Protein AF-A0A0H2KSA1-F1 (afdb_monomer)

Solvent-accessible surface area (backbone atoms only — not comparable to full-atom values): 4493 Å² total; per-residue (Å²): 136,83,88,77,78,98,61,63,90,80,40,91,48,57,44,77,45,67,54,71,72,66,52,60,70,56,78,73,91,65,54,73,66,57,55,55,73,69,33,31,49,28,39,50,38,92,87,77,63,32,37,36,35,19,86,78,40,90,92,44,84,55,51,80,46,69,80,88,131

pLDDT: mean 89.45, std 10.2, range [45.28, 98.44]

Mean predicted aligned error: 4.8 Å

Radius of gyration: 14.13 Å; Cα contacts (8 Å, |Δi|>4): 79; chains: 1; bounding box: 38×23×41 Å

Foldseek 3Di:
DDDDDPDDVVRPFKDWDADPVRVVVCPDDDDPVNSSVRTWIWGQDPPQRWIFTHPPDPVDGTDIDDDDD

Structure (mmCIF, N/CA/C/O backbone):
data_AF-A0A0H2KSA1-F1
#
_entry.id   AF-A0A0H2KSA1-F1
#
loop_
_atom_site.group_PDB
_atom_site.id
_atom_site.type_symbol
_atom_site.label_atom_id
_atom_site.label_alt_id
_atom_site.label_comp_id
_atom_site.label_asym_id
_atom_site.label_entity_id
_atom_site.label_seq_id
_atom_site.pdbx_PDB_ins_code
_atom_site.Cartn_x
_atom_site.Cartn_y
_atom_site.Cartn_z
_atom_site.occupancy
_atom_site.B_iso_or_equiv
_atom_site.auth_seq_id
_atom_site.auth_comp_id
_atom_site.auth_asym_id
_atom_site.auth_atom_id
_atom_site.pdbx_PDB_model_num
ATOM 1 N N . MET A 1 1 ? 19.545 2.834 22.025 1.00 45.28 1 MET A N 1
ATOM 2 C CA . MET A 1 1 ? 18.940 2.723 20.683 1.00 45.28 1 MET A CA 1
ATOM 3 C C . MET A 1 1 ? 18.219 1.390 20.623 1.00 45.28 1 MET A C 1
ATOM 5 O O . MET A 1 1 ? 18.874 0.359 20.658 1.00 45.28 1 MET A O 1
ATOM 9 N N . THR A 1 2 ? 16.890 1.402 20.674 1.00 62.25 2 THR A N 1
ATOM 10 C CA . THR A 1 2 ? 16.090 0.170 20.653 1.00 62.25 2 THR A CA 1
ATOM 11 C C . THR A 1 2 ? 15.6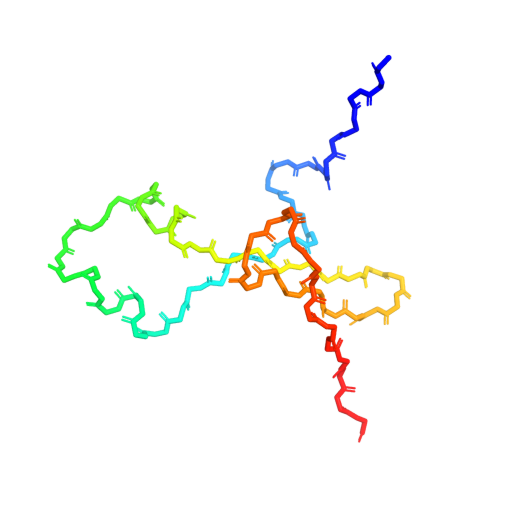84 -0.098 19.215 1.00 62.25 2 THR A C 1
ATOM 13 O O . THR A 1 2 ? 14.929 0.682 18.643 1.00 62.25 2 THR A O 1
ATOM 16 N N . ILE A 1 3 ? 16.198 -1.178 18.632 1.00 64.88 3 ILE A N 1
ATOM 17 C CA . ILE A 1 3 ? 15.725 -1.667 17.338 1.00 64.88 3 ILE A CA 1
ATOM 18 C C . ILE A 1 3 ? 14.326 -2.246 17.573 1.00 64.88 3 ILE A C 1
ATOM 20 O O . ILE A 1 3 ? 14.161 -3.146 18.396 1.00 64.88 3 ILE A O 1
ATOM 24 N N . ARG A 1 4 ? 13.315 -1.699 16.895 1.00 63.25 4 ARG A N 1
ATOM 25 C CA . ARG A 1 4 ? 11.960 -2.262 16.857 1.00 63.25 4 ARG A CA 1
ATOM 26 C C . ARG A 1 4 ? 11.746 -2.846 15.470 1.00 63.25 4 ARG A C 1
ATOM 28 O O . ARG A 1 4 ? 11.856 -2.119 14.488 1.00 63.25 4 ARG A O 1
ATOM 35 N N . SER A 1 5 ? 11.476 -4.144 15.397 1.00 67.50 5 SER A N 1
ATOM 36 C CA . SER A 1 5 ? 11.050 -4.775 14.152 1.00 67.50 5 SER A CA 1
ATOM 37 C C . SER A 1 5 ? 9.595 -4.406 13.857 1.00 67.50 5 SER A C 1
ATOM 39 O O . SER A 1 5 ? 8.775 -4.281 14.768 1.00 67.50 5 SER A O 1
ATOM 41 N N . SER A 1 6 ? 9.282 -4.224 12.576 1.00 69.69 6 SER A N 1
ATOM 42 C CA . SER A 1 6 ? 7.937 -3.920 12.070 1.00 69.69 6 SER A CA 1
ATOM 43 C C . SER A 1 6 ? 6.976 -5.117 12.121 1.00 69.69 6 SER A C 1
ATOM 45 O O . SER A 1 6 ? 5.785 -4.946 11.876 1.00 69.69 6 SER A O 1
ATOM 47 N N . GLY A 1 7 ? 7.467 -6.312 12.462 1.00 79.56 7 GLY A N 1
ATOM 48 C CA . GLY A 1 7 ? 6.685 -7.543 12.532 1.00 79.56 7 GLY A CA 1
ATOM 49 C C . GLY A 1 7 ? 7.528 -8.786 12.219 1.00 79.56 7 GLY A C 1
ATOM 50 O O . GLY A 1 7 ? 8.751 -8.679 12.085 1.00 79.56 7 GLY A O 1
ATOM 51 N N . PRO A 1 8 ? 6.899 -9.973 12.143 1.00 86.75 8 PRO A N 1
ATOM 52 C CA . PRO A 1 8 ? 7.518 -11.175 11.582 1.00 86.75 8 PRO A CA 1
ATOM 53 C C . PRO A 1 8 ? 7.737 -11.028 10.064 1.00 86.75 8 PRO A C 1
ATOM 55 O O . PRO A 1 8 ? 7.193 -10.119 9.447 1.00 86.75 8 PRO A O 1
ATOM 58 N N . ILE A 1 9 ? 8.525 -11.926 9.463 1.00 83.94 9 ILE A N 1
ATOM 59 C CA . ILE A 1 9 ? 8.702 -12.017 8.005 1.00 83.94 9 ILE A CA 1
ATOM 60 C C . ILE A 1 9 ? 8.070 -13.338 7.535 1.00 83.94 9 ILE A C 1
ATOM 62 O O . ILE A 1 9 ? 8.491 -14.391 8.023 1.00 83.94 9 ILE A O 1
ATOM 66 N N . PRO A 1 10 ? 7.090 -13.315 6.612 1.00 88.25 10 PRO A N 1
ATOM 67 C CA . PRO A 1 10 ? 6.452 -12.130 6.028 1.00 88.25 10 PRO A CA 1
ATOM 68 C C . PRO A 1 10 ? 5.600 -11.361 7.051 1.00 88.25 10 PRO A C 1
ATOM 70 O O . PRO A 1 10 ? 5.051 -11.950 7.986 1.00 88.25 10 PRO A O 1
ATOM 73 N N . ASN A 1 11 ? 5.488 -10.045 6.871 1.00 91.62 11 ASN A N 1
ATOM 74 C CA . ASN A 1 11 ? 4.752 -9.187 7.792 1.00 91.62 11 ASN A CA 1
ATOM 75 C C . ASN A 1 11 ? 3.242 -9.243 7.492 1.00 91.62 11 ASN A C 1
ATOM 77 O O . ASN A 1 11 ? 2.820 -8.819 6.420 1.00 91.62 11 ASN A O 1
ATOM 81 N N . PRO A 1 12 ? 2.394 -9.743 8.412 1.00 91.88 12 PRO A N 1
ATOM 82 C CA . PRO A 1 12 ? 0.987 -10.031 8.126 1.00 91.88 12 PRO A CA 1
ATOM 83 C C . PRO A 1 12 ? 0.121 -8.785 7.923 1.00 91.88 12 PRO A C 1
ATOM 85 O O . PRO A 1 12 ? -1.002 -8.900 7.436 1.00 91.88 12 PRO A O 1
ATOM 88 N N . ILE A 1 13 ? 0.605 -7.611 8.333 1.00 94.31 13 ILE A N 1
ATOM 89 C CA . ILE A 1 13 ? -0.114 -6.341 8.173 1.00 94.31 13 ILE A CA 1
ATOM 90 C C . ILE A 1 13 ? 0.389 -5.525 6.980 1.00 94.31 13 ILE A C 1
ATOM 92 O O . ILE A 1 13 ? -0.138 -4.441 6.740 1.00 94.31 13 ILE A O 1
ATOM 96 N N . GLU A 1 14 ? 1.401 -6.020 6.266 1.00 95.19 14 GLU A N 1
ATOM 97 C CA . GLU A 1 14 ? 2.066 -5.333 5.164 1.00 95.19 14 GLU A CA 1
ATOM 98 C C . GLU A 1 14 ? 1.654 -5.919 3.819 1.00 95.19 14 GLU A C 1
ATOM 100 O O . GLU A 1 14 ? 1.665 -7.134 3.616 1.00 95.19 14 GLU A O 1
ATOM 105 N N . TRP A 1 15 ? 1.345 -5.029 2.886 1.00 95.12 15 TRP A N 1
ATOM 106 C CA . TRP A 1 15 ? 1.139 -5.330 1.482 1.00 95.12 15 TRP A CA 1
ATOM 107 C C . TRP A 1 15 ? 2.158 -4.556 0.655 1.00 95.12 15 TRP A C 1
ATOM 109 O O . TRP A 1 15 ? 2.450 -3.393 0.933 1.00 95.12 15 TRP A O 1
ATOM 119 N N . LEU A 1 16 ? 2.671 -5.212 -0.377 1.00 95.06 16 LEU A N 1
ATOM 120 C CA . LEU A 1 16 ? 3.521 -4.603 -1.386 1.00 95.06 16 LEU A CA 1
ATOM 121 C C . LEU A 1 16 ? 2.652 -4.314 -2.605 1.00 95.06 16 LEU A C 1
ATOM 123 O O . LEU A 1 16 ? 2.019 -5.223 -3.145 1.00 95.06 16 LEU A O 1
ATOM 127 N N . LEU A 1 17 ? 2.578 -3.044 -2.983 1.00 95.69 17 LEU A N 1
ATOM 128 C CA . LEU A 1 17 ? 1.751 -2.558 -4.079 1.00 95.69 17 LEU A CA 1
ATOM 129 C C . LEU A 1 17 ? 2.644 -2.167 -5.249 1.00 95.69 17 LEU A C 1
ATOM 131 O O . LEU A 1 17 ? 3.571 -1.387 -5.076 1.00 95.69 17 LEU A O 1
ATOM 135 N N . VAL A 1 18 ? 2.332 -2.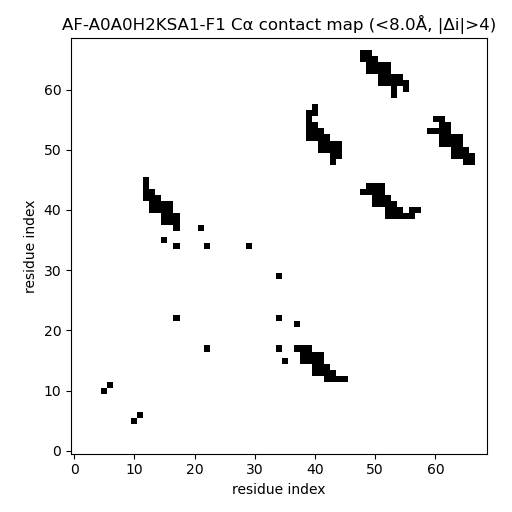644 -6.444 1.00 94.06 18 VAL A N 1
ATOM 136 C CA . VAL A 1 18 ? 2.960 -2.181 -7.685 1.00 94.06 18 VAL A CA 1
ATOM 137 C C . VAL A 1 18 ? 1.829 -1.680 -8.570 1.00 94.06 18 VAL A C 1
ATOM 139 O O . VAL A 1 18 ? 0.794 -2.344 -8.651 1.00 94.06 18 VAL A O 1
ATOM 142 N N . SER A 1 19 ? 1.970 -0.487 -9.152 1.00 92.00 19 SER A N 1
ATOM 143 C CA . SER A 1 19 ? 0.963 -0.004 -10.097 1.00 92.00 19 SER A CA 1
ATOM 144 C C . SER A 1 19 ? 1.040 -0.814 -11.3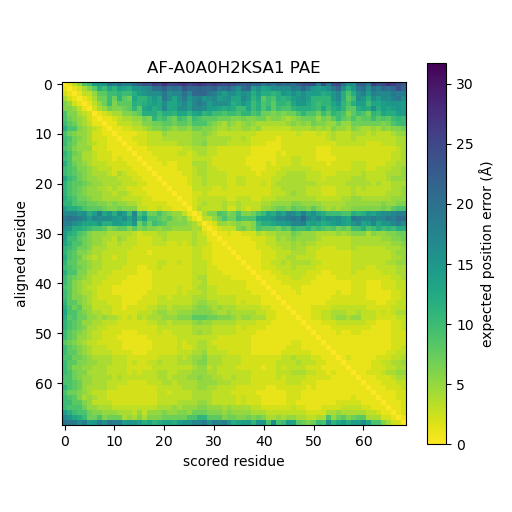88 1.00 92.00 19 SER A C 1
ATOM 146 O O . SER A 1 19 ? 2.116 -1.278 -11.752 1.00 92.00 19 SER A O 1
ATOM 148 N N . ASP A 1 20 ? -0.075 -0.968 -12.100 1.00 91.50 20 ASP A N 1
ATOM 149 C CA . ASP A 1 20 ? -0.074 -1.699 -13.374 1.00 91.50 20 ASP A CA 1
ATOM 150 C C . ASP A 1 20 ? 0.906 -1.069 -14.379 1.00 91.50 20 ASP A C 1
ATOM 152 O O . ASP A 1 20 ? 1.629 -1.784 -15.062 1.00 91.50 20 ASP A O 1
ATOM 156 N N . THR A 1 21 ? 1.009 0.266 -14.402 1.00 91.62 21 THR A N 1
ATOM 157 C CA . THR A 1 21 ? 1.974 0.983 -15.248 1.00 91.62 21 THR A CA 1
ATOM 158 C C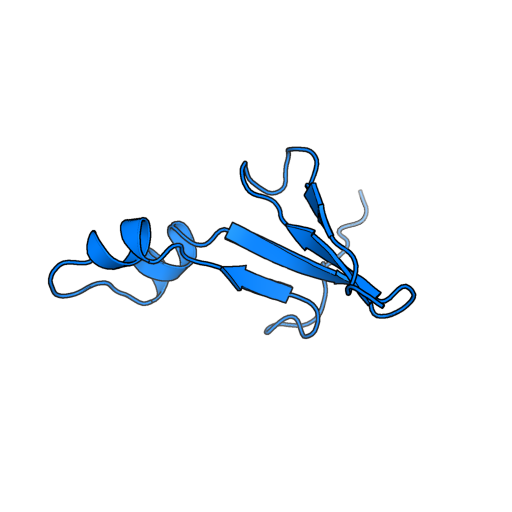 . THR A 1 21 ? 3.421 0.642 -14.891 1.00 91.62 21 THR A C 1
ATOM 160 O O . THR A 1 21 ? 4.204 0.369 -15.794 1.00 91.62 21 THR A O 1
ATOM 163 N N . ASP A 1 22 ? 3.781 0.631 -13.600 1.00 90.50 22 ASP A N 1
ATOM 164 C CA . ASP A 1 22 ? 5.143 0.271 -13.165 1.00 90.50 22 ASP A CA 1
ATOM 165 C C . ASP A 1 22 ? 5.412 -1.218 -13.405 1.00 90.50 22 ASP A C 1
ATOM 167 O O . ASP A 1 22 ? 6.522 -1.623 -13.744 1.00 90.50 22 ASP A O 1
ATOM 171 N N . PHE A 1 23 ? 4.383 -2.053 -13.243 1.00 89.69 23 PHE A N 1
ATOM 172 C CA . PHE A 1 23 ? 4.490 -3.481 -13.481 1.00 89.69 23 PHE A CA 1
ATOM 173 C C . PHE A 1 23 ? 4.724 -3.793 -14.966 1.00 89.69 23 PHE A C 1
ATOM 175 O O . PHE A 1 23 ? 5.525 -4.669 -15.292 1.00 89.69 23 PHE A O 1
ATOM 182 N N . ASP A 1 24 ? 4.083 -3.051 -15.869 1.00 89.88 24 ASP A N 1
ATOM 183 C CA . ASP A 1 24 ? 4.260 -3.185 -17.317 1.00 89.88 24 ASP A CA 1
ATOM 184 C C . ASP A 1 24 ? 5.682 -2.817 -17.784 1.00 89.88 24 ASP A C 1
ATOM 186 O O . ASP A 1 24 ? 6.139 -3.311 -18.823 1.00 89.88 24 ASP A O 1
ATOM 190 N N . GLU A 1 25 ? 6.429 -2.009 -17.016 1.00 89.31 25 GLU A N 1
ATOM 191 C CA . GLU A 1 25 ? 7.843 -1.726 -17.305 1.00 89.31 25 GLU A CA 1
ATOM 192 C C . GLU A 1 25 ? 8.720 -2.983 -17.202 1.00 89.31 25 GLU A C 1
ATOM 194 O O . GLU A 1 25 ? 9.751 -3.082 -17.882 1.00 89.31 25 GLU A O 1
ATOM 199 N N . PHE A 1 26 ? 8.280 -3.997 -16.446 1.00 89.56 26 PHE A N 1
ATOM 200 C CA . PHE A 1 26 ? 8.897 -5.323 -16.396 1.00 89.56 26 PHE A CA 1
ATOM 201 C C . PHE A 1 26 ? 8.595 -6.134 -17.670 1.00 89.56 26 PHE A C 1
ATOM 203 O O . PHE A 1 26 ? 8.065 -7.246 -17.646 1.00 89.56 26 PHE A O 1
ATOM 210 N N . SER A 1 27 ? 8.975 -5.593 -18.826 1.00 74.88 27 SER A N 1
ATOM 211 C CA . SER A 1 27 ? 8.825 -6.221 -20.138 1.00 74.88 27 SER A CA 1
ATOM 212 C C . SER A 1 27 ? 9.856 -7.344 -20.347 1.00 74.88 27 SER A C 1
ATOM 214 O O . SER A 1 27 ? 10.877 -7.195 -21.017 1.00 74.88 27 SER A O 1
ATOM 216 N N . GLY A 1 28 ? 9.603 -8.514 -19.751 1.00 77.56 28 GLY A N 1
ATOM 217 C CA . GLY A 1 28 ? 10.415 -9.720 -19.945 1.00 77.56 28 GLY A CA 1
ATOM 218 C C . GLY A 1 28 ? 10.678 -10.494 -18.657 1.00 77.56 28 GLY A C 1
ATOM 219 O O . GLY A 1 28 ? 9.760 -11.047 -18.058 1.00 77.56 28 GLY A O 1
ATOM 220 N N . ARG A 1 29 ? 11.954 -10.610 -18.263 1.00 74.75 29 ARG A N 1
ATOM 221 C CA . ARG A 1 29 ? 12.359 -11.237 -16.995 1.00 74.75 29 ARG A CA 1
ATOM 222 C C . ARG A 1 29 ? 12.663 -10.152 -15.970 1.00 74.75 29 ARG A C 1
ATOM 224 O O . ARG A 1 29 ? 13.715 -9.533 -16.057 1.00 74.75 29 ARG A O 1
ATOM 231 N N . ALA A 1 30 ? 11.782 -9.999 -14.993 1.00 85.25 30 ALA A N 1
ATOM 232 C CA . ALA A 1 30 ? 12.100 -9.372 -13.717 1.00 85.25 30 ALA A CA 1
ATOM 233 C C . ALA A 1 30 ? 12.348 -10.462 -12.671 1.00 85.25 30 ALA A C 1
ATOM 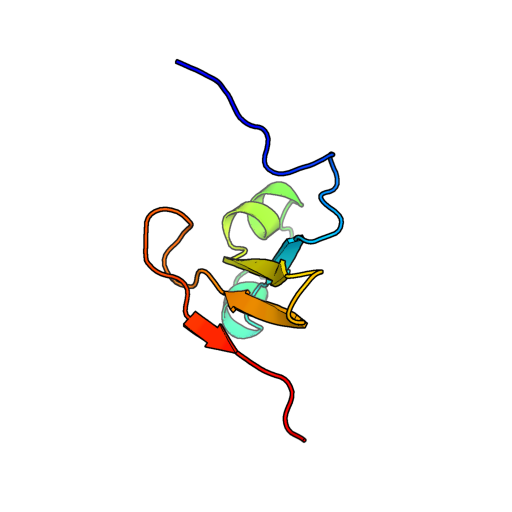235 O O . ALA A 1 30 ? 11.706 -11.520 -12.686 1.00 85.25 30 ALA A O 1
ATOM 236 N N . THR A 1 31 ? 13.306 -10.230 -11.784 1.00 91.00 31 THR A N 1
ATOM 237 C CA . THR A 1 31 ? 13.468 -11.041 -10.577 1.00 91.00 31 THR A CA 1
ATOM 238 C C . THR A 1 31 ? 12.443 -10.614 -9.525 1.00 91.00 31 THR A C 1
ATOM 240 O O . THR A 1 31 ? 11.845 -9.544 -9.614 1.00 91.00 31 THR A O 1
ATOM 243 N N . ALA A 1 32 ? 12.233 -11.446 -8.503 1.00 89.38 32 ALA A N 1
ATOM 244 C CA . ALA A 1 32 ? 11.392 -11.056 -7.372 1.00 89.38 32 ALA A CA 1
ATOM 245 C C . ALA A 1 32 ? 11.936 -9.802 -6.660 1.00 89.38 32 ALA A C 1
ATOM 247 O O . ALA A 1 32 ? 11.149 -8.989 -6.183 1.00 89.38 32 ALA A O 1
ATOM 248 N N . ASP A 1 33 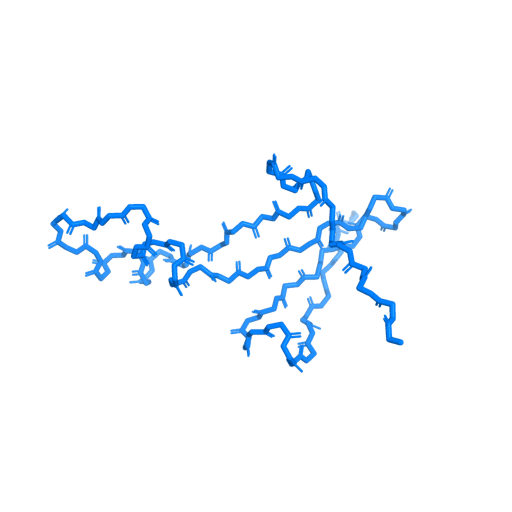? 13.261 -9.629 -6.642 1.00 91.25 33 ASP A N 1
ATOM 249 C CA . ASP A 1 33 ? 13.924 -8.481 -6.025 1.00 91.25 33 ASP A CA 1
ATOM 250 C C . ASP A 1 33 ? 13.655 -7.187 -6.806 1.00 91.25 33 ASP A C 1
ATOM 252 O O . ASP A 1 33 ? 13.432 -6.148 -6.190 1.00 91.25 33 ASP A O 1
ATOM 256 N N . ASP A 1 34 ? 13.596 -7.252 -8.142 1.00 91.50 34 ASP A N 1
ATOM 257 C CA . ASP A 1 34 ? 13.263 -6.093 -8.986 1.00 91.50 34 ASP A CA 1
ATOM 258 C C . ASP A 1 34 ? 11.829 -5.612 -8.719 1.00 91.50 34 ASP A C 1
ATOM 260 O O . ASP A 1 34 ? 11.585 -4.421 -8.520 1.00 91.50 34 ASP A O 1
ATOM 264 N N . VAL A 1 35 ? 10.880 -6.552 -8.644 1.00 91.12 35 VAL A N 1
ATOM 265 C CA . VAL A 1 35 ? 9.472 -6.244 -8.349 1.00 91.12 35 VAL A CA 1
ATOM 266 C C . VAL A 1 35 ? 9.322 -5.716 -6.922 1.00 91.12 35 VAL A C 1
ATOM 268 O O . VAL A 1 35 ? 8.591 -4.755 -6.692 1.00 91.12 35 VAL A O 1
ATOM 271 N N . TYR A 1 36 ? 10.039 -6.306 -5.961 1.00 90.31 36 TYR A N 1
ATOM 272 C CA . TYR A 1 36 ? 10.054 -5.832 -4.579 1.00 90.31 36 TYR A CA 1
ATOM 273 C C . TYR A 1 36 ? 10.608 -4.404 -4.476 1.00 90.31 36 TYR A C 1
ATOM 275 O O . TYR A 1 36 ? 10.045 -3.586 -3.754 1.00 90.31 36 TYR A O 1
ATOM 283 N N . ALA A 1 37 ? 11.679 -4.085 -5.209 1.00 89.94 37 ALA A N 1
ATOM 284 C CA . ALA A 1 37 ? 12.304 -2.764 -5.190 1.00 89.94 37 ALA A CA 1
ATOM 285 C C . ALA A 1 37 ? 11.408 -1.655 -5.769 1.00 89.94 37 ALA A C 1
ATOM 287 O O . ALA A 1 37 ? 11.516 -0.507 -5.339 1.00 89.94 37 ALA A O 1
ATOM 288 N N . ALA A 1 38 ? 10.528 -1.984 -6.719 1.00 92.00 38 ALA A N 1
ATOM 289 C CA . ALA A 1 38 ? 9.551 -1.044 -7.270 1.00 92.00 38 ALA A CA 1
ATOM 290 C C . ALA A 1 38 ? 8.278 -0.912 -6.415 1.00 92.00 38 ALA A C 1
ATOM 292 O O . ALA A 1 38 ? 7.512 0.042 -6.577 1.00 92.00 38 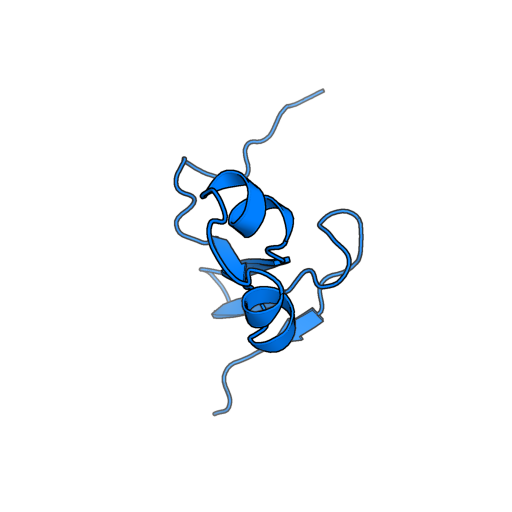ALA A O 1
ATOM 293 N N . ALA A 1 39 ? 8.031 -1.866 -5.514 1.00 94.75 39 ALA A N 1
ATOM 294 C CA . ALA A 1 39 ? 6.805 -1.900 -4.744 1.00 94.75 39 ALA A CA 1
ATOM 295 C C . ALA A 1 39 ? 6.733 -0.784 -3.695 1.00 94.75 39 ALA A C 1
ATOM 297 O O . ALA A 1 39 ? 7.682 -0.478 -2.975 1.00 94.75 39 ALA A O 1
ATOM 298 N N . GLN A 1 40 ? 5.541 -0.220 -3.562 1.00 96.62 40 GLN A N 1
ATOM 299 C CA . GLN A 1 40 ? 5.169 0.690 -2.495 1.00 96.62 40 GLN A CA 1
ATOM 300 C C . GLN A 1 40 ? 4.660 -0.100 -1.293 1.00 96.62 40 GLN A C 1
ATOM 302 O O . GLN A 1 40 ? 3.954 -1.102 -1.428 1.00 96.62 40 GLN A O 1
ATOM 307 N N . HIS A 1 41 ? 4.977 0.382 -0.097 1.00 96.00 41 HIS A N 1
ATOM 308 C CA . HIS A 1 41 ? 4.526 -0.252 1.133 1.00 96.00 41 HIS A CA 1
ATOM 309 C C . HIS A 1 41 ? 3.128 0.232 1.514 1.00 96.00 41 HIS A C 1
ATOM 311 O O . HIS A 1 41 ? 2.863 1.437 1.588 1.00 96.00 41 HIS A O 1
ATOM 317 N N . ALA A 1 42 ? 2.248 -0.708 1.838 1.00 96.94 42 ALA A N 1
ATOM 318 C CA . ALA A 1 42 ? 0.962 -0.429 2.449 1.00 96.94 42 ALA A CA 1
ATOM 319 C C . ALA A 1 42 ? 0.7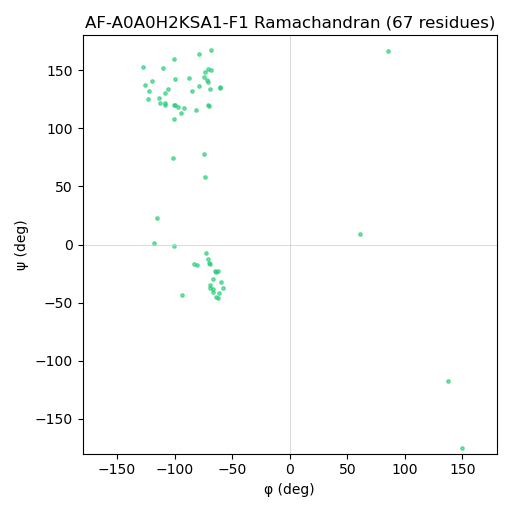84 -1.231 3.738 1.00 96.94 42 ALA A C 1
ATOM 321 O O . ALA A 1 42 ? 1.090 -2.417 3.788 1.00 96.94 42 ALA A O 1
ATOM 322 N N . PHE A 1 43 ? 0.260 -0.594 4.782 1.00 96.06 43 PHE A N 1
ATOM 323 C CA . PHE A 1 43 ? 0.009 -1.232 6.071 1.00 96.06 43 PHE A CA 1
ATOM 324 C C . PHE A 1 43 ? -1.455 -1.109 6.461 1.00 96.06 43 PHE A C 1
ATOM 326 O O . PHE A 1 43 ? -1.991 -0.001 6.565 1.00 96.06 43 PHE A O 1
ATOM 333 N N . ARG A 1 44 ? -2.097 -2.244 6.735 1.00 95.56 44 ARG A N 1
ATOM 334 C CA . ARG A 1 44 ? -3.456 -2.280 7.280 1.00 95.56 44 ARG A CA 1
ATOM 335 C C . ARG A 1 44 ? -3.393 -2.310 8.802 1.00 95.56 44 ARG A C 1
ATOM 337 O O . ARG A 1 44 ? -2.890 -3.265 9.390 1.00 95.56 44 ARG A O 1
ATOM 344 N N . CYS A 1 45 ? -3.926 -1.283 9.457 1.00 93.25 45 CYS A N 1
ATOM 345 C CA . CYS A 1 45 ? -3.961 -1.243 10.914 1.00 93.25 45 CYS A CA 1
ATOM 346 C C . CYS A 1 45 ? -4.961 -2.283 11.455 1.00 93.25 45 CYS A C 1
ATOM 348 O O . CYS A 1 45 ? -6.157 -2.145 11.200 1.00 93.25 45 CYS A O 1
ATOM 350 N N . PRO A 1 46 ? -4.538 -3.271 12.267 1.00 92.12 46 PRO A N 1
ATOM 351 C CA . PRO A 1 46 ? -5.451 -4.287 12.796 1.00 92.12 46 PRO A CA 1
ATOM 352 C C . PRO A 1 46 ? -6.425 -3.739 13.854 1.00 92.12 46 PRO A C 1
ATOM 354 O O . PRO A 1 46 ? -7.376 -4.421 14.219 1.00 92.12 46 PRO A O 1
ATOM 357 N N . THR A 1 47 ? -6.195 -2.521 14.360 1.00 94.19 47 THR A N 1
ATOM 358 C CA . THR A 1 47 ? -7.017 -1.901 15.411 1.00 94.19 47 THR A CA 1
ATOM 359 C C . THR A 1 47 ? -8.124 -1.015 14.849 1.00 94.19 47 THR A C 1
ATOM 361 O O . THR A 1 47 ? -9.240 -1.039 15.356 1.00 94.19 47 THR A O 1
ATOM 364 N N . CYS A 1 48 ? -7.820 -0.197 13.836 1.00 93.88 48 CYS A N 1
ATOM 365 C CA . CYS A 1 48 ? -8.765 0.785 13.287 1.00 93.88 48 CYS A CA 1
ATOM 366 C C . CYS A 1 48 ? -9.127 0.549 11.817 1.00 93.88 48 CYS A C 1
ATOM 368 O O . CYS A 1 48 ? -9.864 1.347 11.247 1.00 93.88 48 CYS A O 1
ATOM 370 N N . ASP A 1 49 ? -8.594 -0.512 11.210 1.00 94.50 49 ASP A N 1
ATOM 371 C CA . ASP A 1 49 ? -8.837 -0.938 9.828 1.00 94.50 49 ASP A CA 1
ATOM 372 C C . ASP A 1 49 ? -8.437 0.063 8.732 1.00 94.50 49 ASP A C 1
ATOM 374 O O . ASP A 1 49 ? -8.714 -0.144 7.552 1.00 94.50 49 ASP A O 1
ATOM 378 N N . ARG A 1 50 ? -7.745 1.147 9.101 1.00 96.81 50 ARG A N 1
ATOM 379 C CA . ARG A 1 50 ? -7.214 2.121 8.144 1.00 96.81 50 ARG A CA 1
ATOM 380 C C . ARG A 1 50 ? -6.040 1.534 7.374 1.00 96.81 50 ARG A C 1
ATOM 382 O O . ARG A 1 50 ? -5.189 0.850 7.950 1.00 96.81 50 ARG A O 1
ATOM 389 N N . LEU A 1 51 ? -5.981 1.865 6.090 1.00 97.56 51 LEU A N 1
ATOM 390 C CA . LEU A 1 51 ? -4.877 1.514 5.209 1.00 97.56 51 LEU A CA 1
ATOM 391 C C . LEU A 1 51 ? -3.947 2.719 5.068 1.00 97.56 51 LEU A C 1
ATOM 393 O O . LEU A 1 51 ? -4.363 3.781 4.610 1.00 97.56 51 LEU A O 1
ATOM 397 N N . HIS A 1 52 ? -2.695 2.549 5.469 1.00 97.44 52 HIS A N 1
ATOM 398 C CA . HIS A 1 52 ? -1.632 3.527 5.280 1.00 97.44 52 HIS A CA 1
ATOM 399 C C . HIS A 1 52 ? -0.840 3.146 4.038 1.00 97.44 52 HIS A C 1
ATOM 401 O O . HIS A 1 52 ? -0.243 2.075 4.038 1.00 97.44 52 HIS A O 1
ATOM 407 N N . VAL A 1 53 ? -0.808 3.993 3.009 1.00 97.94 53 VAL A N 1
ATOM 408 C CA . VAL A 1 53 ? -0.011 3.746 1.797 1.00 97.94 53 VAL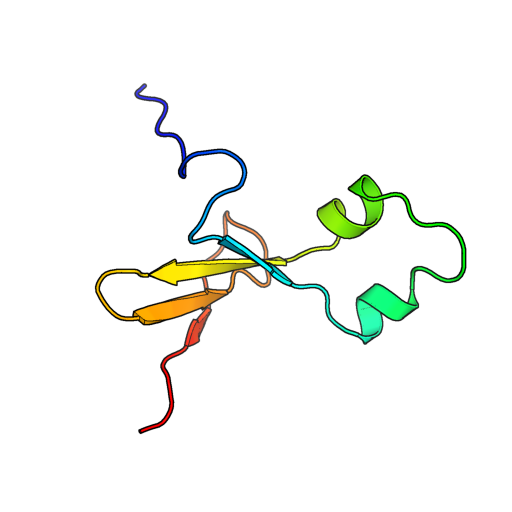 A CA 1
ATOM 409 C C . VAL A 1 53 ? 1.111 4.771 1.688 1.00 97.94 53 VAL A C 1
ATOM 411 O O . VAL A 1 53 ? 0.870 5.980 1.753 1.00 97.94 53 VAL A O 1
ATOM 414 N N . PHE A 1 54 ? 2.338 4.280 1.544 1.00 97.31 54 PHE A N 1
ATOM 415 C CA . PHE A 1 54 ? 3.566 5.069 1.498 1.00 97.31 54 PHE A CA 1
ATOM 416 C C . PHE A 1 54 ? 4.047 5.233 0.055 1.00 97.31 54 PHE A C 1
ATOM 418 O O . PHE A 1 54 ? 5.025 4.617 -0.347 1.00 97.31 54 PHE A O 1
ATOM 425 N N . TRP A 1 55 ? 3.358 6.081 -0.712 1.00 95.75 55 TRP A N 1
ATOM 426 C CA . TRP A 1 55 ? 3.645 6.331 -2.134 1.00 95.75 55 TRP A CA 1
ATOM 427 C C . TRP A 1 55 ? 5.030 6.931 -2.417 1.00 95.75 55 TRP A C 1
ATOM 429 O O . TRP A 1 55 ? 5.528 6.823 -3.530 1.00 95.75 55 TRP A O 1
ATOM 439 N N . SER A 1 56 ? 5.631 7.587 -1.421 1.00 95.50 56 SER A N 1
ATOM 440 C CA . SER A 1 56 ? 6.933 8.262 -1.529 1.00 95.50 56 SER A CA 1
ATOM 441 C C . SER A 1 56 ? 7.995 7.617 -0.629 1.00 95.50 56 SER A C 1
ATOM 443 O O . SER A 1 56 ? 8.969 8.263 -0.246 1.00 95.50 56 SER A O 1
ATOM 445 N N . GLY A 1 57 ? 7.798 6.348 -0.257 1.00 93.06 57 GLY A N 1
ATOM 446 C CA . GLY A 1 57 ? 8.672 5.613 0.657 1.00 93.06 57 GLY A CA 1
ATOM 447 C C . GLY A 1 57 ? 8.363 5.826 2.146 1.00 93.06 57 GLY A C 1
ATOM 448 O O . GLY A 1 57 ? 7.618 6.717 2.547 1.00 93.06 57 GLY A O 1
ATOM 449 N N . LEU A 1 58 ? 8.952 4.972 2.991 1.00 92.25 58 LEU A N 1
ATOM 450 C CA . LEU A 1 58 ? 8.656 4.880 4.434 1.00 92.25 58 LEU A CA 1
ATOM 451 C C . LEU A 1 58 ? 9.114 6.087 5.269 1.00 92.25 58 LEU A C 1
ATOM 453 O O . LEU A 1 58 ? 8.701 6.226 6.419 1.00 92.25 58 LEU A O 1
ATOM 457 N N . ALA A 1 59 ? 10.001 6.922 4.723 1.00 94.19 59 ALA A N 1
ATOM 458 C CA . ALA A 1 59 ? 10.478 8.132 5.389 1.00 94.19 59 ALA A CA 1
ATOM 459 C C . ALA A 1 59 ? 9.486 9.303 5.271 1.00 94.19 59 ALA A C 1
ATOM 461 O O . ALA A 1 59 ? 9.572 10.251 6.051 1.00 94.19 59 ALA A O 1
ATOM 462 N N . GLU A 1 60 ? 8.545 9.221 4.330 1.00 96.62 60 GLU A N 1
ATOM 463 C CA . GLU A 1 60 ? 7.562 10.262 4.051 1.00 96.62 60 GLU A CA 1
ATOM 464 C C . GLU A 1 60 ? 6.196 9.940 4.686 1.00 96.62 60 GLU A C 1
ATOM 466 O O . GLU A 1 60 ? 5.902 8.783 5.012 1.00 96.62 60 GLU A O 1
ATOM 471 N N . PRO A 1 61 ? 5.318 10.942 4.880 1.00 96.94 61 PRO A N 1
ATOM 472 C CA . PRO A 1 61 ? 3.972 10.704 5.388 1.00 96.94 61 PRO A CA 1
ATOM 473 C C . PRO A 1 61 ? 3.147 9.787 4.472 1.00 96.94 61 PRO A C 1
ATOM 475 O O . PRO A 1 61 ? 3.061 9.995 3.264 1.00 96.94 61 PRO A O 1
ATOM 478 N N . SER A 1 62 ? 2.456 8.809 5.064 1.00 97.62 62 SER A N 1
ATOM 479 C CA . SER A 1 62 ? 1.514 7.953 4.335 1.00 97.62 62 SER A CA 1
ATOM 480 C C . SER A 1 62 ? 0.223 8.691 3.981 1.00 97.62 62 SER A C 1
ATOM 482 O O . SER A 1 62 ? -0.292 9.458 4.800 1.00 97.62 62 SER A O 1
ATOM 484 N N . THR A 1 63 ? -0.400 8.333 2.859 1.00 98.44 63 THR A N 1
ATOM 485 C CA . THR A 1 63 ? -1.828 8.616 2.644 1.00 98.44 63 THR A CA 1
ATOM 486 C C . THR A 1 63 ? -2.675 7.594 3.401 1.00 98.44 63 THR A C 1
ATOM 488 O O . THR A 1 63 ? -2.363 6.403 3.398 1.00 98.44 63 THR A O 1
ATOM 491 N N . VAL A 1 64 ? -3.733 8.055 4.073 1.00 98.06 64 VAL A N 1
ATOM 492 C CA . VAL A 1 64 ? -4.595 7.213 4.913 1.00 98.06 64 VAL A CA 1
ATOM 493 C C . VAL A 1 64 ? -5.946 7.016 4.239 1.00 98.06 64 VAL A C 1
ATOM 495 O O . VAL A 1 64 ? -6.667 7.984 4.002 1.00 98.06 64 VAL A O 1
ATOM 498 N N . TYR A 1 65 ? -6.304 5.760 3.994 1.00 97.56 65 TYR A N 1
ATOM 499 C CA . TYR A 1 65 ? -7.588 5.358 3.433 1.00 97.56 65 TYR A CA 1
ATOM 500 C C . TYR A 1 65 ? -8.434 4.645 4.487 1.00 97.56 65 TYR A C 1
ATOM 502 O O . TYR A 1 65 ? -7.925 4.005 5.413 1.00 97.56 65 TYR A O 1
ATOM 510 N N . THR A 1 66 ? -9.747 4.744 4.322 1.00 96.81 66 THR A N 1
ATOM 511 C CA . THR A 1 66 ? -10.740 4.006 5.100 1.00 96.81 66 THR A CA 1
ATOM 512 C C . THR A 1 66 ? -11.686 3.305 4.143 1.00 96.81 66 THR A C 1
ATOM 514 O O . THR A 1 66 ? -11.900 3.771 3.025 1.00 96.81 66 THR A O 1
ATOM 517 N N . ARG A 1 67 ? -12.262 2.192 4.586 1.00 92.44 67 ARG A N 1
ATOM 518 C CA . ARG A 1 67 ? -13.336 1.526 3.856 1.00 92.44 67 ARG A CA 1
ATOM 519 C C . ARG A 1 67 ? -14.533 2.476 3.718 1.00 92.44 67 ARG A C 1
ATOM 521 O O . ARG A 1 67 ? -14.904 3.122 4.698 1.00 92.44 67 ARG A O 1
ATOM 528 N N . GLU A 1 68 ? -15.123 2.537 2.529 1.00 90.75 68 GLU A N 1
ATOM 529 C CA . GLU A 1 68 ? -16.407 3.210 2.314 1.00 90.75 68 GLU A CA 1
ATOM 530 C C . GLU A 1 68 ? -17.527 2.408 2.997 1.00 90.75 68 GLU A C 1
ATOM 532 O O . GLU A 1 68 ? -17.543 1.173 2.935 1.00 90.75 68 GLU A O 1
ATOM 537 N N . GLY A 1 69 ? -18.396 3.114 3.723 1.00 77.88 69 GLY A N 1
ATOM 538 C CA . GLY A 1 69 ? -19.523 2.549 4.471 1.00 77.88 69 GLY A CA 1
ATOM 539 C C . GLY A 1 69 ? -20.802 2.513 3.656 1.00 77.88 69 GLY A C 1
ATOM 540 O O . GLY A 1 69 ? -21.013 3.465 2.875 1.00 77.88 69 GLY A O 1
#

Organism: NCBI:txid264251

Sequence (69 aa):
MTIRSSGPIPNPIEWLLVSDTDFDEFSGRATADDVYAAAQHAFRCPTCDRLHVFWSGLAEPSTVYTREG

Secondary structure (DSSP, 8-state):
-----SSSSS-TTEEEE--HHHHHT--S---HHHHHHHPEEEEE-TTT-PEEEETT-TTSPPEEE----

Nearest PDB structures (foldseek):
  6u42-assembly1_6T  TM=3.548E-01  e=4.089E+00  Chlamydomonas reinhardtii
  6u42-assembly1_6W  TM=3.515E-01  e=7.637E+00  Chlamydomonas reinhardtii